Protein AF-A0A959QUC2-F1 (afdb_monomer)

pLDDT: mean 94.37, std 6.08, range [63.66, 98.12]

Mean predicted aligned error: 3.4 Å

Foldseek 3Di:
DDDDADEEEFADDPQFTWDADVLPDTDTDGGPVVVVVVVVVVVGPYYHYHDSCCVVVVHDDD

Secondary structure (DSSP, 8-state):
-PPP----EEEEETTEEEEEETTEEEEEEE-HHHHHHHHHHTT-S--EEEETTTTTTT----

Nearest PDB structures (foldseek):
  1gpw-assembly2_C  TM=8.782E-01  e=1.182E-02  Thermotoga maritima
  4evz-assembly2_B  TM=8.653E-01  e=1.950E-02  synthetic construct
  4gj1-assembly1_A  TM=7.849E-01  e=2.417E-02  Campylobacter jejuni subsp. jejuni NCTC 11168 = ATCC 700819

Sequence (62 aa):
MRRIRVIPVLLYKNGGLYKTIKFKNPTYIGDPINAVKIFNEKETDELVLLDYNASLDKRGIN

Solvent-accessible surface area (backbone atoms only — not comparable to full-atom values): 3982 Å² total; per-residue (Å²): 134,84,83,86,78,49,67,57,75,44,38,32,54,96,81,33,25,42,47,58,60,95,87,36,81,76,40,82,75,51,51,57,68,63,52,52,52,53,43,57,77,66,66,49,74,47,76,43,81,39,64,79,50,34,75,83,70,71,47,77,93,129

Structure (mmCIF, N/CA/C/O backbone):
data_AF-A0A959QUC2-F1
#
_entry.id   AF-A0A959QUC2-F1
#
loop_
_atom_site.group_PDB
_atom_site.id
_atom_site.type_symbol
_atom_site.label_atom_id
_atom_site.label_alt_id
_atom_site.label_comp_id
_atom_site.label_asym_id
_atom_site.label_entity_id
_atom_site.label_seq_id
_atom_site.pdbx_PDB_ins_code
_atom_site.Cartn_x
_atom_site.Cartn_y
_atom_site.Cartn_z
_atom_site.occupancy
_atom_site.B_iso_or_equiv
_atom_site.auth_seq_id
_atom_site.auth_comp_id
_atom_site.auth_asym_id
_atom_site.auth_atom_id
_atom_site.pdbx_PDB_model_num
ATOM 1 N N . MET A 1 1 ? -31.512 7.132 6.654 1.00 73.25 1 MET A N 1
ATOM 2 C CA . MET A 1 1 ? -30.373 7.836 6.017 1.00 73.25 1 MET A CA 1
ATOM 3 C C . MET A 1 1 ? -29.327 6.804 5.622 1.00 73.25 1 MET A C 1
ATOM 5 O O . MET A 1 1 ? -29.168 5.832 6.348 1.00 73.25 1 MET A O 1
ATOM 9 N N . ARG A 1 2 ? -28.656 6.963 4.476 1.00 86.06 2 ARG A N 1
ATOM 10 C CA . ARG A 1 2 ? -27.613 6.026 4.027 1.00 86.06 2 ARG A CA 1
ATOM 11 C C . ARG A 1 2 ? -26.299 6.342 4.752 1.00 86.06 2 ARG A C 1
ATOM 13 O O . ARG A 1 2 ? -25.902 7.502 4.793 1.00 86.06 2 ARG A O 1
ATOM 20 N N . ARG A 1 3 ? -25.643 5.327 5.321 1.00 92.06 3 ARG A N 1
ATOM 21 C CA . ARG A 1 3 ? -24.345 5.469 6.003 1.00 92.06 3 ARG A CA 1
ATOM 22 C C . ARG A 1 3 ? -23.259 5.878 4.996 1.00 92.06 3 ARG A C 1
ATOM 24 O O . ARG A 1 3 ? -23.148 5.260 3.935 1.00 92.06 3 ARG A O 1
ATOM 31 N N . ILE A 1 4 ? -22.479 6.912 5.319 1.00 94.69 4 ILE A N 1
ATOM 32 C CA . ILE A 1 4 ? -21.264 7.275 4.572 1.00 94.69 4 ILE A CA 1
ATOM 33 C 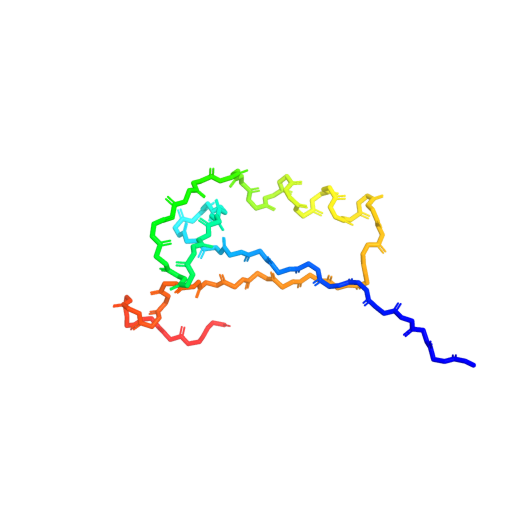C . ILE A 1 4 ? -20.163 6.284 4.950 1.00 94.69 4 ILE A C 1
ATOM 35 O O . ILE A 1 4 ? -19.988 6.013 6.133 1.00 94.69 4 ILE A O 1
ATOM 39 N N . ARG A 1 5 ? -19.457 5.746 3.947 1.00 96.75 5 ARG A N 1
ATOM 40 C CA . ARG A 1 5 ? -18.317 4.843 4.142 1.00 96.75 5 ARG A CA 1
ATOM 41 C C . ARG A 1 5 ? -17.008 5.564 3.844 1.00 96.75 5 ARG A C 1
ATOM 43 O O . ARG A 1 5 ? -16.919 6.269 2.838 1.00 96.75 5 ARG A O 1
ATOM 50 N N . VAL A 1 6 ? -16.001 5.333 4.672 1.00 96.56 6 VAL A N 1
ATOM 51 C CA . VAL A 1 6 ? -14.613 5.750 4.492 1.00 96.56 6 VAL A CA 1
ATOM 52 C C . VAL A 1 6 ? -13.791 4.519 4.123 1.00 96.56 6 VAL A C 1
ATOM 54 O O . VAL A 1 6 ? -13.702 3.574 4.901 1.00 96.56 6 VAL A O 1
ATOM 57 N N . ILE A 1 7 ? -13.195 4.539 2.927 1.00 97.94 7 ILE A N 1
ATOM 58 C CA . ILE A 1 7 ? -12.458 3.402 2.359 1.00 97.94 7 ILE A CA 1
ATOM 59 C C . ILE A 1 7 ? -11.056 3.867 1.939 1.00 97.94 7 ILE A C 1
ATOM 61 O O . ILE A 1 7 ? -10.903 4.454 0.862 1.00 97.94 7 ILE A O 1
ATOM 65 N N . PRO A 1 8 ? -10.019 3.660 2.768 1.00 97.38 8 PRO A N 1
ATOM 66 C CA . PRO A 1 8 ? -8.644 3.956 2.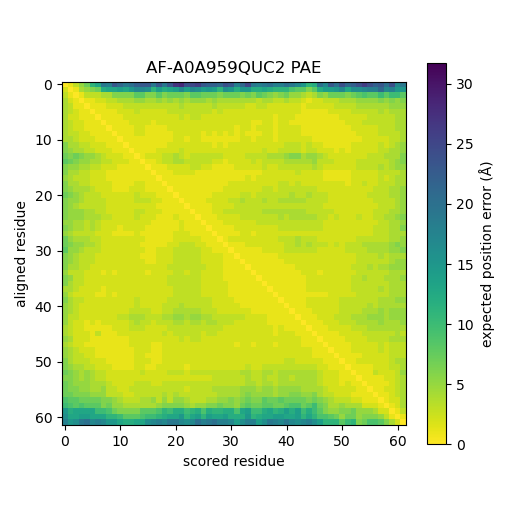397 1.00 97.38 8 PRO A CA 1
ATOM 67 C C . PRO A 1 8 ? -8.157 3.021 1.287 1.00 97.3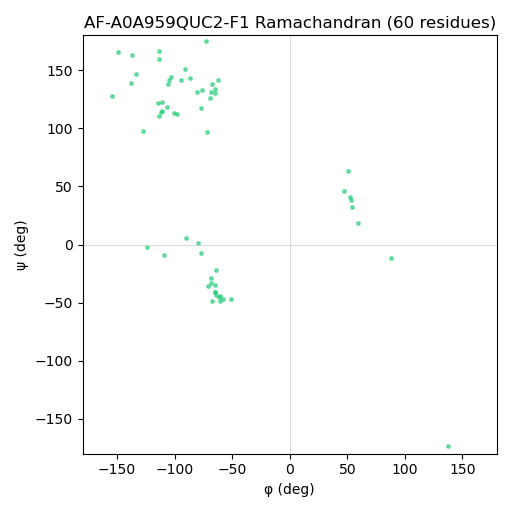8 8 PRO A C 1
ATOM 69 O O . PRO A 1 8 ? -8.375 1.810 1.332 1.00 97.38 8 PRO A O 1
ATOM 72 N N . VAL A 1 9 ? -7.442 3.587 0.313 1.00 97.50 9 VAL A N 1
ATOM 73 C CA . VAL A 1 9 ? -6.779 2.833 -0.759 1.00 97.50 9 VAL A CA 1
ATOM 74 C C . VAL A 1 9 ? -5.273 2.930 -0.565 1.00 97.50 9 VAL A C 1
ATOM 76 O O . VAL A 1 9 ? -4.688 4.011 -0.667 1.00 97.50 9 VAL A O 1
ATOM 79 N N . LEU A 1 10 ? -4.647 1.794 -0.288 1.00 97.44 10 LEU A N 1
ATOM 80 C CA . LEU A 1 10 ? -3.221 1.662 -0.036 1.00 97.44 10 LEU A CA 1
ATOM 81 C C . LEU A 1 10 ? -2.540 1.137 -1.296 1.00 97.44 10 LEU A C 1
ATOM 83 O O . LEU A 1 10 ? -2.775 0.000 -1.703 1.00 97.44 10 LEU A O 1
ATOM 87 N N . LEU A 1 11 ? -1.702 1.962 -1.927 1.00 97.62 11 LEU A N 1
ATOM 88 C CA . LEU A 1 11 ? -0.942 1.516 -3.092 1.00 97.62 11 LEU A CA 1
ATOM 89 C C . LEU A 1 11 ? 0.232 0.664 -2.625 1.00 97.62 11 LEU A C 1
ATOM 91 O O . LEU A 1 11 ? 1.133 1.146 -1.939 1.00 97.62 11 LEU A O 1
ATOM 95 N N . TYR A 1 12 ? 0.212 -0.589 -3.038 1.00 95.88 12 TYR A N 1
ATOM 96 C CA . TYR A 1 12 ? 1.170 -1.612 -2.681 1.00 95.88 12 TYR A CA 1
ATOM 97 C C . TYR A 1 12 ? 2.119 -1.890 -3.844 1.00 95.88 12 TYR A C 1
ATOM 99 O O . TYR A 1 12 ? 1.713 -1.907 -5.006 1.00 95.88 12 TYR A O 1
ATOM 107 N N . LYS A 1 13 ? 3.392 -2.112 -3.530 1.00 94.06 13 LYS A N 1
ATOM 108 C CA . LYS A 1 13 ? 4.383 -2.655 -4.461 1.00 94.06 13 LYS A CA 1
ATOM 109 C C . LYS A 1 13 ? 5.473 -3.354 -3.663 1.00 94.06 13 LYS A C 1
ATOM 111 O O . LYS A 1 13 ? 6.058 -2.744 -2.775 1.00 94.06 13 LYS A O 1
ATOM 116 N N . ASN A 1 14 ? 5.777 -4.606 -4.002 1.00 91.00 14 ASN A N 1
ATOM 117 C CA . ASN A 1 14 ? 6.921 -5.357 -3.462 1.00 91.00 14 ASN A CA 1
ATOM 118 C C . ASN A 1 1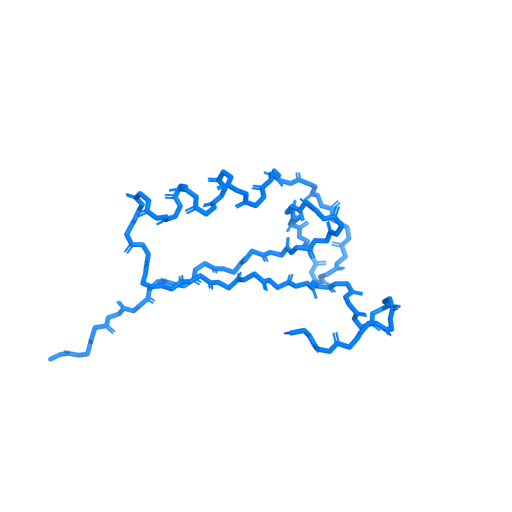4 ? 7.067 -5.288 -1.925 1.00 91.00 14 ASN A C 1
ATOM 120 O O . ASN A 1 14 ? 8.156 -5.041 -1.417 1.00 91.00 14 ASN A O 1
ATOM 124 N N . GLY A 1 15 ? 5.975 -5.465 -1.179 1.00 93.31 15 GLY A N 1
ATOM 125 C CA . GLY A 1 15 ? 5.997 -5.471 0.290 1.00 93.31 15 GLY A CA 1
ATOM 126 C C . GLY A 1 15 ? 5.850 -4.098 0.954 1.00 93.31 15 GLY A C 1
ATOM 127 O O . GLY A 1 15 ? 5.614 -4.042 2.157 1.00 93.31 15 GLY A O 1
ATOM 128 N N . GLY A 1 16 ? 5.945 -3.000 0.200 1.00 96.94 16 GLY A N 1
ATOM 129 C CA . GLY A 1 16 ? 5.853 -1.636 0.723 1.00 96.94 16 GLY A CA 1
ATOM 130 C C . GLY A 1 16 ? 4.621 -0.876 0.241 1.00 96.94 16 GLY A C 1
ATOM 131 O O . GLY A 1 16 ? 4.035 -1.193 -0.799 1.00 96.94 16 GLY A O 1
ATOM 132 N N . LEU A 1 17 ? 4.259 0.169 0.985 1.00 98.06 17 LEU A N 1
ATOM 133 C CA . LEU A 1 17 ? 3.279 1.160 0.562 1.00 98.06 17 LEU A CA 1
ATOM 134 C C . LEU A 1 17 ? 3.959 2.361 -0.087 1.00 98.06 17 LEU A C 1
ATOM 136 O O . LEU A 1 17 ? 5.002 2.835 0.371 1.00 98.06 17 LEU A O 1
ATOM 140 N N . TYR A 1 18 ? 3.336 2.884 -1.142 1.00 98.06 18 TYR A N 1
ATOM 141 C CA . TYR A 1 18 ? 3.874 3.998 -1.914 1.00 98.06 18 TYR A CA 1
ATOM 142 C C . TYR A 1 18 ? 2.821 5.069 -2.183 1.00 98.06 18 TYR A C 1
ATOM 144 O O . TYR A 1 18 ? 1.651 4.783 -2.416 1.00 98.06 18 TYR A O 1
ATOM 152 N N . LYS A 1 19 ? 3.243 6.331 -2.235 1.00 97.44 19 LYS A N 1
ATOM 153 C CA . LYS A 1 19 ? 2.461 7.407 -2.845 1.00 97.44 19 LYS A CA 1
ATOM 154 C C . LYS A 1 19 ? 3.036 7.734 -4.215 1.00 97.44 19 LYS A C 1
ATOM 156 O O . LYS A 1 19 ? 4.242 7.671 -4.419 1.00 97.44 19 LYS A O 1
ATOM 161 N N . THR A 1 20 ? 2.167 8.061 -5.164 1.00 97.38 20 THR A N 1
ATOM 162 C CA . THR A 1 20 ? 2.551 8.363 -6.546 1.00 97.38 20 THR A CA 1
ATOM 163 C C . THR A 1 20 ? 1.791 9.581 -7.058 1.00 97.38 20 THR A C 1
ATOM 165 O O . THR A 1 20 ? 0.750 9.960 -6.511 1.00 97.38 20 THR A O 1
ATOM 168 N N . ILE A 1 21 ? 2.285 10.161 -8.151 1.00 97.38 21 ILE A N 1
ATOM 169 C CA . ILE A 1 21 ? 1.557 11.135 -8.965 1.00 97.38 21 ILE A CA 1
ATOM 170 C C . ILE A 1 21 ? 1.276 10.465 -10.307 1.00 97.38 21 ILE A C 1
ATOM 172 O O . ILE A 1 21 ? 2.207 10.157 -11.047 1.00 97.38 21 ILE A O 1
ATOM 176 N N . LYS A 1 22 ? -0.002 10.210 -10.626 1.00 95.31 22 LYS A N 1
ATOM 177 C CA . LYS A 1 22 ? -0.412 9.471 -11.840 1.00 95.31 22 LYS A CA 1
ATOM 178 C C . LYS A 1 22 ? 0.316 8.115 -11.992 1.00 95.31 22 LYS A C 1
ATOM 180 O O . LYS A 1 22 ? 0.762 7.789 -13.088 1.00 95.31 22 LYS A O 1
ATOM 185 N N . PHE A 1 23 ? 0.491 7.368 -10.894 1.00 95.00 23 PHE A N 1
ATOM 186 C CA . PHE A 1 23 ? 1.263 6.108 -10.837 1.00 95.00 23 PHE A CA 1
ATOM 187 C C . PHE A 1 23 ? 2.746 6.229 -11.240 1.00 95.00 23 PHE A C 1
ATOM 189 O O . PHE A 1 23 ? 3.405 5.231 -11.518 1.00 95.00 23 PHE A O 1
ATOM 196 N N . LYS A 1 24 ? 3.293 7.450 -11.234 1.00 94.69 24 LYS A N 1
ATOM 197 C CA . LYS A 1 24 ? 4.710 7.758 -11.471 1.00 94.69 24 LYS A CA 1
ATOM 198 C C . LYS A 1 24 ? 5.357 8.322 -10.207 1.00 94.69 24 LYS A C 1
ATOM 200 O O . LYS A 1 24 ? 4.656 8.740 -9.283 1.00 94.69 24 LYS A O 1
ATOM 205 N N . ASN A 1 25 ? 6.691 8.369 -10.209 1.00 96.12 25 ASN A N 1
ATOM 206 C CA . ASN A 1 25 ? 7.526 8.939 -9.145 1.00 96.12 25 ASN A CA 1
ATOM 207 C C . ASN A 1 25 ? 7.145 8.400 -7.752 1.00 96.12 25 ASN A C 1
ATOM 209 O O . ASN A 1 25 ? 6.637 9.155 -6.924 1.00 96.12 25 ASN A O 1
ATOM 213 N N . PRO A 1 26 ? 7.303 7.085 -7.513 1.00 96.69 26 PRO A N 1
ATOM 214 C CA . PRO A 1 26 ? 6.863 6.475 -6.271 1.00 96.69 26 PRO A CA 1
ATOM 215 C C . PRO A 1 26 ? 7.706 6.946 -5.084 1.00 96.69 26 PRO A C 1
ATOM 217 O O . PRO A 1 26 ? 8.933 6.882 -5.108 1.00 96.69 26 PRO A O 1
ATOM 220 N N . THR A 1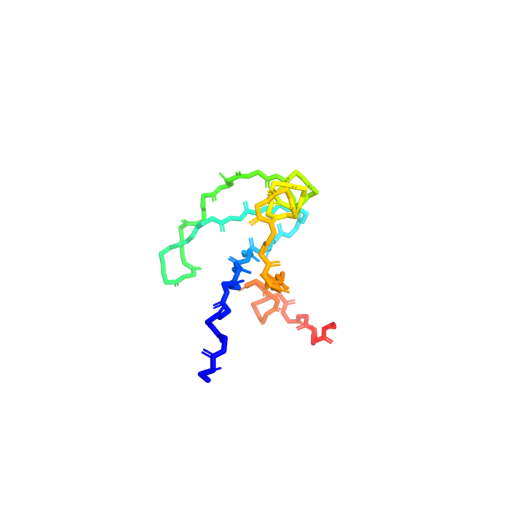 27 ? 7.031 7.360 -4.020 1.00 97.94 27 THR A N 1
ATOM 221 C CA . THR A 1 27 ? 7.624 7.671 -2.718 1.00 97.94 27 THR A CA 1
ATOM 222 C C . THR A 1 27 ? 7.178 6.611 -1.728 1.00 97.94 27 THR A C 1
ATOM 224 O O . THR A 1 27 ? 5.979 6.406 -1.558 1.00 97.94 27 THR A O 1
ATOM 227 N N . TYR A 1 28 ? 8.125 5.919 -1.100 1.00 97.44 28 TYR A N 1
ATOM 228 C CA . TYR A 1 28 ? 7.823 4.960 -0.039 1.00 97.44 28 TYR A CA 1
ATOM 229 C C . TYR A 1 28 ? 7.224 5.687 1.171 1.00 97.44 28 TYR A C 1
ATOM 231 O O . TYR A 1 28 ? 7.741 6.728 1.572 1.00 97.44 28 TYR A O 1
ATO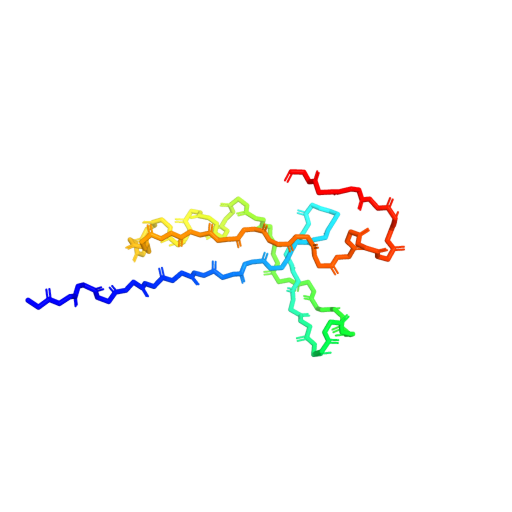M 23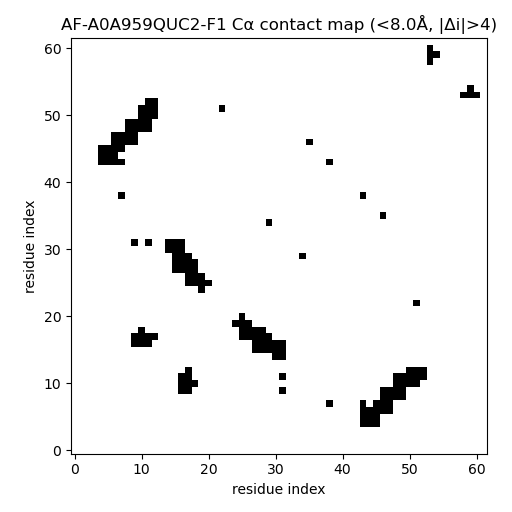9 N N . ILE A 1 29 ? 6.141 5.148 1.733 1.00 97.06 29 ILE A N 1
ATOM 240 C CA . ILE A 1 29 ? 5.423 5.763 2.864 1.00 97.06 29 ILE A CA 1
ATOM 241 C C . ILE A 1 29 ? 5.285 4.846 4.085 1.00 97.06 29 ILE A C 1
ATOM 243 O O . ILE A 1 29 ? 4.741 5.284 5.094 1.00 97.06 29 ILE A O 1
ATOM 247 N N . GLY A 1 30 ? 5.768 3.601 4.020 1.00 96.81 30 GLY A N 1
ATOM 248 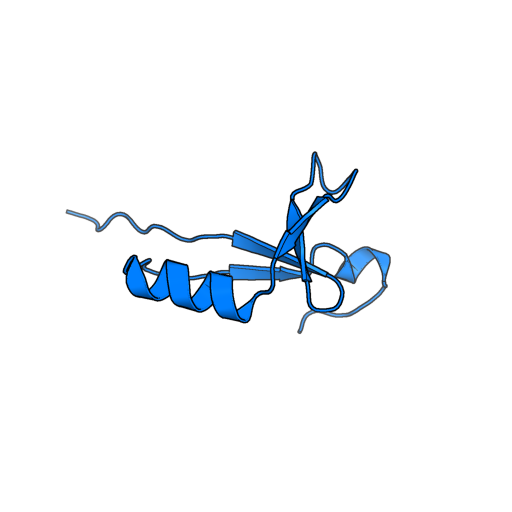C CA . GLY A 1 30 ? 5.740 2.669 5.150 1.00 96.81 30 GLY A CA 1
ATOM 249 C C . GLY A 1 30 ? 5.334 1.246 4.775 1.00 96.81 30 GLY A C 1
ATOM 250 O O . GLY A 1 30 ? 5.176 0.909 3.598 1.00 96.81 30 GLY A O 1
ATOM 251 N N . ASP A 1 31 ? 5.162 0.411 5.795 1.00 96.81 31 ASP A N 1
ATOM 252 C CA . ASP A 1 31 ? 4.733 -0.976 5.660 1.00 96.81 31 ASP A CA 1
ATOM 253 C C . ASP A 1 31 ? 3.196 -1.118 5.735 1.00 96.81 31 ASP A C 1
ATOM 255 O O . ASP A 1 31 ? 2.509 -0.322 6.387 1.00 96.81 31 ASP A O 1
ATOM 259 N N . PRO A 1 32 ? 2.624 -2.138 5.072 1.00 96.56 32 PRO A N 1
ATOM 260 C CA . PRO A 1 32 ? 1.181 -2.349 5.054 1.00 96.56 32 PRO A CA 1
ATOM 261 C C . PRO A 1 32 ? 0.600 -2.770 6.411 1.00 96.56 32 PRO A C 1
ATOM 263 O O . PRO A 1 32 ? -0.555 -2.454 6.684 1.00 96.56 32 PRO A O 1
ATOM 266 N N . ILE A 1 33 ? 1.371 -3.446 7.270 1.00 96.56 33 ILE A N 1
ATOM 267 C CA . ILE A 1 33 ? 0.878 -3.976 8.552 1.00 96.56 33 ILE A CA 1
ATOM 268 C C . ILE A 1 33 ? 0.529 -2.825 9.498 1.00 96.56 33 ILE A C 1
ATOM 270 O O . ILE A 1 33 ? -0.578 -2.773 10.040 1.00 96.56 33 ILE A O 1
ATOM 274 N N . ASN A 1 34 ? 1.438 -1.862 9.646 1.00 95.88 34 ASN A N 1
ATOM 275 C CA . ASN A 1 34 ? 1.214 -0.680 10.469 1.00 95.88 34 ASN A CA 1
ATOM 276 C C . ASN A 1 34 ? 0.083 0.191 9.916 1.00 95.88 34 ASN A C 1
ATOM 278 O O . ASN A 1 34 ? -0.757 0.657 10.684 1.00 95.88 34 ASN A O 1
ATOM 282 N N . ALA A 1 35 ? 0.005 0.368 8.593 1.00 97.06 35 ALA A N 1
ATOM 283 C CA . ALA A 1 35 ? -1.080 1.129 7.977 1.00 97.06 35 ALA A CA 1
ATOM 284 C C . ALA A 1 35 ? -2.458 0.502 8.249 1.00 97.06 35 ALA A C 1
ATOM 286 O O . ALA A 1 35 ? -3.385 1.213 8.635 1.00 97.06 35 ALA A O 1
ATOM 287 N N . VAL A 1 36 ? -2.588 -0.823 8.107 1.00 96.38 36 VAL A N 1
ATOM 288 C CA . VAL A 1 36 ? -3.831 -1.545 8.424 1.00 96.38 36 VAL A CA 1
ATOM 289 C C . VAL A 1 36 ? -4.195 -1.380 9.898 1.00 96.38 36 VAL A C 1
ATOM 291 O O . VAL A 1 36 ? -5.346 -1.078 10.201 1.00 96.38 36 VAL A O 1
ATOM 294 N N . LYS A 1 37 ? -3.225 -1.507 10.815 1.00 97.44 37 LYS A N 1
ATOM 295 C CA . LYS A 1 37 ? -3.463 -1.298 12.250 1.00 97.44 37 LYS A CA 1
ATOM 296 C C . LYS A 1 37 ? -3.999 0.107 12.541 1.00 97.44 37 LYS A C 1
ATOM 298 O O . LYS A 1 37 ? -5.002 0.233 13.237 1.00 97.44 37 LYS A O 1
ATOM 303 N N . ILE A 1 38 ? -3.384 1.140 11.961 1.00 97.25 38 ILE A N 1
ATOM 304 C CA . ILE A 1 38 ? -3.818 2.535 12.127 1.00 97.25 38 ILE A CA 1
ATOM 305 C C . ILE A 1 38 ? -5.250 2.722 11.619 1.00 97.25 38 ILE A C 1
ATOM 307 O O . ILE A 1 38 ? -6.071 3.295 12.326 1.00 97.25 38 ILE A O 1
ATOM 311 N N . PHE A 1 39 ? -5.580 2.245 10.416 1.00 97.56 39 PHE A N 1
ATOM 312 C CA . PHE A 1 39 ? -6.933 2.419 9.874 1.00 97.56 39 PHE A CA 1
ATOM 313 C C . PHE A 1 39 ? -7.990 1.611 10.632 1.00 97.56 39 PHE A C 1
ATOM 315 O O . PHE A 1 39 ? -9.101 2.103 10.823 1.00 97.56 39 PHE A O 1
ATOM 322 N N . ASN A 1 40 ? -7.627 0.437 11.152 1.00 96.38 40 ASN A N 1
ATOM 323 C CA . ASN A 1 40 ? -8.489 -0.337 12.039 1.00 96.38 40 ASN A CA 1
ATOM 324 C C . ASN A 1 40 ? -8.775 0.410 13.356 1.00 96.38 40 ASN A C 1
ATOM 326 O O . ASN A 1 40 ? -9.925 0.492 13.770 1.00 96.38 40 ASN A O 1
ATOM 330 N N . GLU A 1 41 ? -7.763 1.028 13.978 1.00 98.12 41 GLU A N 1
ATOM 331 C CA . GLU A 1 41 ? -7.940 1.898 15.159 1.00 98.12 41 GLU A CA 1
ATOM 332 C C . GLU A 1 41 ? -8.767 3.162 14.860 1.00 98.12 41 GLU A C 1
ATOM 334 O O . GLU A 1 41 ? -9.333 3.768 15.768 1.00 98.12 41 GLU A O 1
ATOM 339 N N . LYS A 1 42 ? -8.836 3.580 13.591 1.00 96.94 42 LYS A N 1
ATOM 340 C CA . LYS A 1 42 ? -9.696 4.676 13.116 1.00 96.94 42 LYS A CA 1
ATOM 341 C C . LYS A 1 42 ? -11.086 4.216 12.671 1.00 96.94 42 LYS A C 1
ATOM 343 O O . LYS A 1 42 ? -11.831 5.046 12.158 1.00 96.94 42 LYS A O 1
ATOM 348 N N . GLU A 1 43 ? -11.421 2.940 12.861 1.00 96.25 43 GLU A N 1
ATOM 349 C CA . GLU A 1 43 ? -12.734 2.355 12.562 1.00 96.25 43 GLU A CA 1
ATOM 350 C C . GLU A 1 43 ? -13.209 2.616 11.120 1.00 96.25 43 GLU A C 1
ATOM 352 O O . GLU A 1 43 ? -14.390 2.862 10.862 1.00 96.25 43 GLU A O 1
ATOM 357 N N . THR A 1 44 ? -12.286 2.578 10.153 1.00 97.19 44 THR A N 1
ATOM 358 C CA . THR A 1 44 ? -12.651 2.699 8.735 1.00 97.19 44 THR A CA 1
ATOM 359 C C . THR A 1 44 ? -13.543 1.545 8.306 1.00 97.19 44 THR A C 1
ATOM 361 O O . THR A 1 44 ? -13.307 0.404 8.699 1.00 97.19 44 THR A O 1
ATOM 364 N N . ASP A 1 45 ? -14.531 1.822 7.460 1.00 97.62 45 ASP A N 1
ATOM 365 C CA . ASP A 1 45 ? -15.532 0.824 7.083 1.00 97.62 45 ASP A CA 1
ATOM 366 C C . ASP A 1 45 ? -14.932 -0.355 6.306 1.00 97.62 45 ASP A C 1
ATOM 368 O O . ASP A 1 45 ? -15.311 -1.502 6.529 1.00 97.62 45 ASP A O 1
ATOM 372 N N . GLU A 1 46 ? -14.009 -0.066 5.386 1.00 97.38 46 GLU A N 1
ATOM 373 C CA . GLU A 1 46 ? -13.343 -1.032 4.508 1.00 97.38 46 GLU A CA 1
ATOM 374 C C . GLU A 1 46 ? -11.927 -0.539 4.185 1.00 97.38 46 GLU A C 1
ATOM 376 O O . GLU A 1 46 ? -11.623 0.637 4.366 1.00 97.38 46 GLU A O 1
ATOM 381 N N . LEU A 1 47 ? -11.072 -1.413 3.649 1.00 97.38 47 LEU A N 1
ATOM 382 C CA . LEU A 1 47 ? -9.718 -1.078 3.209 1.00 97.38 47 LEU A CA 1
ATOM 383 C C . LEU A 1 47 ? -9.419 -1.762 1.873 1.00 97.38 47 LEU A C 1
ATOM 385 O O . LEU A 1 47 ? -9.751 -2.929 1.682 1.00 97.38 47 LEU A O 1
ATOM 389 N N . VAL A 1 48 ? -8.756 -1.049 0.960 1.00 97.12 48 VAL A N 1
ATOM 390 C CA . VAL A 1 48 ? -8.296 -1.597 -0.324 1.00 97.12 48 VAL A CA 1
ATOM 391 C C . VAL A 1 48 ? -6.775 -1.612 -0.357 1.00 97.12 48 VAL A C 1
ATOM 393 O O . VAL A 1 48 ? -6.140 -0.563 -0.265 1.00 97.12 48 VAL A O 1
ATOM 396 N N . LEU A 1 49 ? -6.189 -2.790 -0.551 1.00 95.44 49 LEU A N 1
ATOM 397 C CA . LEU A 1 49 ? -4.775 -2.941 -0.879 1.00 95.44 49 LEU A CA 1
ATOM 398 C C . LEU A 1 49 ? -4.646 -3.122 -2.394 1.00 95.44 49 LEU A C 1
ATOM 400 O O . LEU A 1 49 ? -5.099 -4.123 -2.942 1.00 95.44 49 LEU A O 1
ATOM 404 N N . LEU A 1 50 ? -4.062 -2.138 -3.074 1.00 95.50 50 LEU A N 1
ATOM 405 C CA . LEU A 1 50 ? -3.993 -2.099 -4.532 1.00 95.50 50 LEU A CA 1
ATOM 406 C C . LEU A 1 50 ? -2.551 -2.236 -5.002 1.00 95.50 50 LEU A C 1
ATOM 408 O O . LEU A 1 50 ? -1.762 -1.300 -4.866 1.00 95.50 50 LEU A O 1
ATOM 412 N N . ASP A 1 51 ? -2.223 -3.364 -5.626 1.00 94.44 51 ASP A N 1
ATOM 413 C CA . ASP A 1 51 ? -0.953 -3.504 -6.331 1.00 94.44 51 ASP A CA 1
ATOM 414 C C . ASP A 1 51 ? -0.954 -2.669 -7.615 1.00 94.44 51 ASP A C 1
ATOM 416 O O . ASP A 1 51 ? -1.460 -3.080 -8.660 1.00 94.44 51 ASP A O 1
ATOM 420 N N . TYR A 1 52 ? -0.389 -1.467 -7.536 1.00 94.62 52 TYR A N 1
ATOM 421 C CA . TYR A 1 52 ? -0.434 -0.514 -8.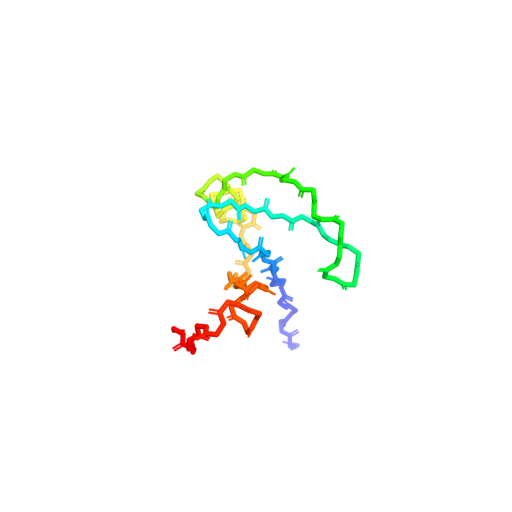645 1.00 94.62 52 TYR A CA 1
ATOM 422 C C . TYR A 1 52 ? 0.551 -0.846 -9.776 1.00 94.62 52 TYR A C 1
ATOM 424 O O . TYR A 1 52 ? 0.531 -0.183 -10.812 1.00 94.62 52 TYR A O 1
ATOM 432 N N . ASN A 1 53 ? 1.428 -1.836 -9.583 1.00 93.75 53 ASN A N 1
ATOM 433 C CA . ASN A 1 53 ? 2.490 -2.182 -10.524 1.00 93.75 53 ASN A CA 1
ATOM 434 C C . ASN A 1 53 ? 2.237 -3.524 -11.236 1.00 93.75 53 ASN A C 1
ATOM 436 O O . ASN A 1 53 ? 2.933 -3.830 -12.202 1.00 93.75 53 ASN A O 1
ATOM 440 N N . ALA A 1 54 ? 1.226 -4.293 -10.813 1.00 94.19 54 ALA A N 1
ATOM 441 C CA . ALA A 1 54 ? 0.931 -5.636 -11.319 1.00 94.19 54 ALA A CA 1
ATOM 442 C C . ALA A 1 54 ? 0.841 -5.721 -12.850 1.00 94.19 54 ALA A C 1
ATOM 444 O O . ALA A 1 54 ? 1.490 -6.578 -13.449 1.00 94.19 54 ALA A O 1
ATOM 445 N N . SER A 1 55 ? 0.124 -4.798 -13.498 1.00 92.62 55 SER A N 1
ATOM 446 C CA . SER A 1 55 ? -0.027 -4.800 -14.960 1.00 92.62 55 SER A CA 1
ATOM 447 C C . SER A 1 55 ? 1.290 -4.552 -15.701 1.00 92.62 55 SER A C 1
ATOM 449 O O . SER A 1 55 ? 1.514 -5.132 -16.762 1.00 92.62 55 SER A O 1
ATOM 451 N N . LEU A 1 56 ? 2.177 -3.714 -15.149 1.00 92.00 56 LEU A N 1
ATOM 452 C CA . LEU A 1 56 ? 3.512 -3.478 -15.714 1.00 92.00 56 LEU A CA 1
ATOM 453 C C . LEU A 1 56 ? 4.415 -4.700 -15.527 1.00 92.00 56 LEU A C 1
ATOM 455 O O . LEU A 1 56 ? 5.181 -5.045 -16.423 1.00 92.00 56 LEU A O 1
ATOM 459 N N . ASP A 1 57 ? 4.260 -5.391 -14.399 1.00 92.69 57 ASP A N 1
ATOM 460 C CA . ASP A 1 57 ? 4.982 -6.624 -14.086 1.00 92.69 57 ASP A CA 1
ATOM 461 C C . ASP A 1 57 ? 4.389 -7.864 -14.783 1.00 92.69 57 ASP A C 1
ATOM 463 O O . ASP A 1 57 ? 4.881 -8.972 -14.579 1.00 92.69 57 ASP A O 1
ATOM 467 N N . LYS A 1 58 ? 3.328 -7.700 -15.590 1.00 93.81 58 LYS A N 1
ATOM 468 C CA . LYS A 1 58 ? 2.563 -8.788 -16.229 1.00 93.81 58 LYS A CA 1
ATOM 469 C C . LYS A 1 58 ? 2.048 -9.834 -15.230 1.00 93.81 58 LYS A C 1
ATOM 471 O O . LYS A 1 58 ? 1.937 -11.015 -15.557 1.00 93.81 58 LYS A O 1
ATOM 476 N N . ARG A 1 59 ? 1.731 -9.400 -14.010 1.00 90.62 59 ARG A N 1
ATOM 477 C CA . ARG A 1 59 ? 1.115 -10.236 -12.976 1.00 90.62 59 ARG A CA 1
ATOM 478 C C . ARG A 1 59 ? -0.406 -10.214 -13.134 1.00 90.62 59 ARG A C 1
ATOM 480 O O . ARG A 1 59 ? -0.978 -9.200 -13.530 1.00 90.62 59 ARG A O 1
ATOM 487 N N . GLY A 1 60 ? -1.039 -11.358 -12.874 1.00 82.19 60 GLY A N 1
ATOM 488 C CA . GLY A 1 60 ? -2.493 -11.514 -12.934 1.00 82.19 60 GLY A CA 1
ATOM 489 C C . GLY A 1 60 ? -3.217 -10.827 -11.774 1.00 82.19 60 GLY A C 1
ATOM 490 O O . GLY A 1 60 ? -2.590 -10.293 -10.858 1.00 82.19 60 GLY A O 1
ATOM 491 N N . ILE A 1 61 ? -4.550 -10.856 -11.825 1.00 75.94 61 ILE A N 1
ATOM 492 C CA . ILE A 1 61 ? -5.403 -10.464 -10.698 1.00 75.94 61 ILE A CA 1
ATOM 493 C C . ILE A 1 61 ? -5.240 -11.537 -9.613 1.00 75.94 61 ILE A C 1
ATOM 495 O O . ILE A 1 61 ? -5.403 -12.720 -9.913 1.00 75.94 61 ILE A O 1
ATOM 499 N N . ASN A 1 62 ? -4.893 -11.116 -8.395 1.00 63.66 62 ASN A N 1
ATOM 500 C CA . ASN A 1 62 ? -4.861 -11.964 -7.200 1.00 63.66 62 ASN A CA 1
ATOM 501 C C . ASN A 1 62 ? -6.137 -11.780 -6.383 1.00 63.66 62 ASN A C 1
ATOM 503 O O . ASN A 1 62 ? -6.652 -10.637 -6.380 1.00 63.66 62 ASN A O 1
#

Radius of gyration: 13.28 Å; Cα contacts (8 Å, |Δi|>4): 79; chains: 1; bounding box: 38×23×31 Å